Protein AF-A0A0M0J3F9-F1 (afdb_monomer_lite)

Foldseek 3Di:
DDDDDDDDDDDDDDPDDDDDDDDDDDDDDDDDDDPPDDDDDPDDDPDDDPPDDDDPPPPPPDPDFDWPQVAAAPQPRHTATFKWKDWPVDPNHIHHPCLCPDPSNVVVPPPIDIDIDGDDDD

Secondary structure (DSSP, 8-state):
---------------------------------------------------------------PPPEEEEEE-TTTSSEEESSEEEESSSTT-EE-HHHHHSTTTHHHHSS--EEEE-----

Organism: NCBI:txid1460289

InterPro domains:
  IPR000433 Zinc finger, ZZ-type [PF00569] (69-102)
  IPR000433 Zinc finger, ZZ-type [SM00291] (67-109)
  IPR043145 Zinc finger, ZZ-type superfamily [G3DSA:3.30.60.90] (63-119)
  IPR052260 Autophagy Receptor and Signaling Regulator [PTHR15090] (39-105)

Radius of gyration: 32.91 Å; chains: 1; bounding box: 94×64×68 Å

pLDDT: mean 71.65, std 18.73, range [42.72, 96.12]

Structure (mmCIF, N/CA/C/O backbone):
data_AF-A0A0M0J3F9-F1
#
_entry.id   AF-A0A0M0J3F9-F1
#
loop_
_atom_site.group_PDB
_atom_site.id
_atom_site.type_symbol
_atom_site.label_atom_id
_atom_site.label_alt_id
_atom_site.label_comp_id
_atom_site.label_asym_id
_atom_site.label_entity_id
_atom_site.label_seq_id
_atom_site.pdbx_PDB_ins_code
_atom_site.Cartn_x
_atom_site.Cartn_y
_atom_site.Cartn_z
_atom_site.occupancy
_atom_site.B_iso_or_equiv
_atom_site.auth_seq_id
_atom_site.auth_comp_id
_atom_site.auth_asym_id
_atom_site.auth_atom_id
_atom_site.pdbx_PDB_model_num
ATOM 1 N N . MET A 1 1 ? 63.024 -36.810 -0.620 1.00 43.44 1 MET A N 1
ATOM 2 C CA . MET A 1 1 ? 63.524 -35.856 0.396 1.00 43.44 1 MET A CA 1
ATOM 3 C C . MET A 1 1 ? 62.466 -34.758 0.473 1.00 43.44 1 MET A C 1
ATOM 5 O O . MET A 1 1 ? 62.259 -34.132 -0.550 1.00 43.44 1 MET A O 1
ATOM 9 N N . ALA A 1 2 ? 61.669 -34.525 1.509 1.00 50.75 2 ALA A N 1
ATOM 10 C CA . ALA A 1 2 ? 61.484 -35.121 2.825 1.00 50.75 2 ALA A CA 1
ATOM 11 C C . ALA A 1 2 ? 60.017 -34.862 3.254 1.00 50.75 2 ALA A C 1
ATOM 13 O O . ALA A 1 2 ? 59.399 -33.903 2.794 1.00 50.75 2 ALA A O 1
ATOM 14 N N . GLU A 1 3 ? 59.484 -35.748 4.091 1.00 45.84 3 GLU A N 1
ATOM 15 C CA . GLU A 1 3 ? 58.180 -35.671 4.762 1.00 45.84 3 GLU A CA 1
ATOM 16 C C . GLU A 1 3 ? 58.158 -34.670 5.938 1.00 45.84 3 GLU A C 1
ATOM 18 O O . GLU A 1 3 ? 59.180 -34.526 6.603 1.00 45.84 3 GLU A O 1
ATOM 23 N N . ALA A 1 4 ? 56.953 -34.127 6.219 1.00 53.25 4 ALA A N 1
ATOM 24 C CA . ALA A 1 4 ? 56.339 -33.796 7.534 1.00 53.25 4 ALA A CA 1
ATOM 25 C C . ALA A 1 4 ? 57.052 -32.783 8.490 1.00 53.25 4 ALA A C 1
ATOM 27 O O . ALA A 1 4 ? 58.243 -32.548 8.326 1.00 53.25 4 ALA A O 1
ATOM 28 N N . PRO A 1 5 ? 56.380 -32.162 9.507 1.00 54.38 5 PRO A N 1
ATOM 29 C CA . PRO A 1 5 ? 55.117 -32.568 10.142 1.00 54.38 5 PRO A CA 1
ATOM 30 C C . PRO A 1 5 ? 54.065 -31.470 10.432 1.00 54.38 5 PRO A C 1
ATOM 32 O O . PRO A 1 5 ? 54.336 -30.275 10.519 1.00 54.38 5 PRO A O 1
ATOM 35 N N . ALA A 1 6 ? 52.838 -31.942 10.668 1.00 60.66 6 ALA A N 1
ATOM 36 C CA . ALA A 1 6 ? 51.817 -31.245 11.443 1.00 60.66 6 ALA A CA 1
ATOM 37 C C . ALA A 1 6 ? 52.210 -31.191 12.932 1.00 60.66 6 ALA A C 1
ATOM 39 O O . ALA A 1 6 ? 52.839 -32.127 13.421 1.00 60.66 6 ALA A O 1
ATOM 40 N N . THR A 1 7 ? 51.808 -30.142 13.658 1.00 58.03 7 THR A N 1
ATOM 41 C CA . THR A 1 7 ? 51.258 -30.181 15.036 1.00 58.03 7 THR A CA 1
ATOM 42 C C . THR A 1 7 ? 51.180 -28.779 15.654 1.00 58.03 7 THR A C 1
ATOM 44 O O . THR A 1 7 ? 51.967 -27.893 15.344 1.00 58.03 7 THR A O 1
ATOM 47 N N . SER A 1 8 ? 50.275 -28.671 16.632 1.00 56.66 8 SER A N 1
ATOM 48 C CA . SER A 1 8 ? 50.277 -27.724 17.757 1.00 56.66 8 SER A CA 1
ATOM 49 C C . SER A 1 8 ? 49.530 -26.400 17.529 1.00 56.66 8 SER A C 1
ATOM 51 O O . SER A 1 8 ? 50.000 -25.499 16.853 1.00 56.66 8 SER A O 1
ATOM 53 N N . SER A 1 9 ? 48.262 -26.309 17.938 1.00 56.34 9 SER A N 1
ATOM 54 C CA . SER A 1 9 ? 47.790 -26.087 19.321 1.00 56.34 9 SER A CA 1
ATOM 55 C C . SER A 1 9 ? 47.701 -24.599 19.662 1.00 56.34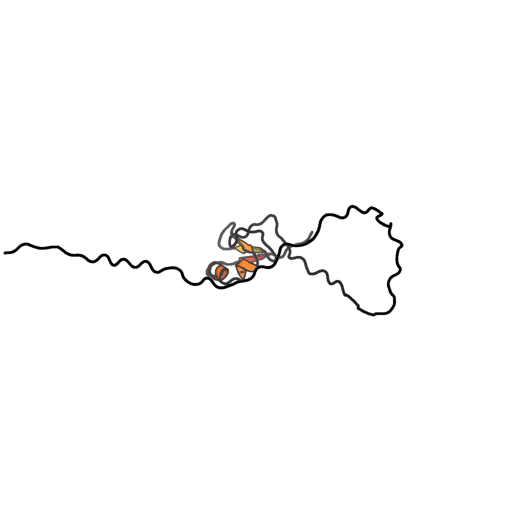 9 SER A C 1
ATOM 57 O O . SER A 1 9 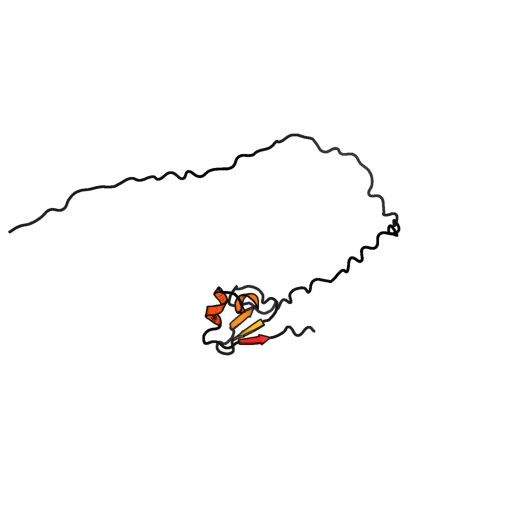? 48.713 -23.944 19.882 1.00 56.34 9 SER A O 1
ATOM 59 N N . ALA A 1 10 ? 46.467 -24.099 19.755 1.00 61.09 10 ALA A N 1
ATOM 60 C CA . ALA A 1 10 ? 46.043 -23.189 20.819 1.00 61.09 10 ALA A CA 1
ATOM 61 C C . ALA A 1 10 ? 44.516 -23.012 20.763 1.00 61.09 10 ALA A C 1
ATOM 63 O O . ALA A 1 10 ? 43.992 -22.144 20.068 1.00 61.09 10 ALA A O 1
ATOM 64 N N . HIS A 1 11 ? 43.796 -23.819 21.545 1.00 55.88 11 HIS A N 1
ATOM 65 C CA . HIS A 1 11 ? 42.478 -23.432 22.037 1.00 55.88 11 HIS A CA 1
ATOM 66 C C . HIS A 1 11 ? 42.654 -22.196 22.927 1.00 55.88 11 HIS A C 1
ATOM 68 O O . HIS A 1 11 ? 43.221 -22.294 24.015 1.00 55.88 11 HIS A O 1
ATOM 74 N N . ARG A 1 12 ? 42.159 -21.033 22.493 1.00 65.31 12 ARG A N 1
ATOM 75 C CA . ARG A 1 12 ? 41.922 -19.907 23.400 1.00 65.31 12 ARG A CA 1
ATOM 76 C C . ARG A 1 12 ? 40.467 -19.922 23.835 1.00 65.31 12 ARG A C 1
ATOM 78 O O . ARG A 1 12 ? 39.573 -19.480 23.124 1.00 65.31 12 ARG A O 1
ATOM 85 N N . LEU A 1 13 ? 40.276 -20.475 25.028 1.00 63.09 13 LEU A N 1
ATOM 86 C CA . LEU A 1 13 ? 39.121 -20.239 25.878 1.00 63.09 13 LEU A CA 1
ATOM 87 C C . LEU A 1 13 ? 38.991 -18.727 26.106 1.00 63.09 13 LEU A C 1
ATOM 89 O O . LEU A 1 13 ? 39.964 -18.063 26.464 1.00 63.09 13 LEU A O 1
ATOM 93 N N . GLY A 1 14 ? 37.793 -18.200 25.889 1.00 50.03 14 GLY A N 1
ATOM 94 C CA . GLY A 1 14 ? 37.465 -16.793 26.079 1.00 50.03 14 GLY A CA 1
ATOM 95 C C . GLY A 1 14 ? 35.994 -16.643 26.425 1.00 50.03 14 GLY A C 1
ATOM 96 O O . GLY A 1 14 ? 35.236 -16.056 25.663 1.00 50.03 14 GLY A O 1
ATOM 97 N N . SER A 1 15 ? 35.594 -17.226 27.557 1.00 60.44 15 SER A N 1
ATOM 98 C CA . SER A 1 15 ? 34.317 -16.956 28.217 1.00 60.44 15 SER A CA 1
ATOM 99 C C . SER A 1 15 ? 34.279 -15.487 28.645 1.00 60.44 15 SER A C 1
ATOM 101 O O . SER A 1 15 ? 34.731 -15.128 29.730 1.00 60.44 15 SER A O 1
ATOM 103 N N . GLY A 1 16 ? 33.782 -14.631 27.755 1.00 50.88 16 GLY A N 1
ATOM 104 C CA . GLY A 1 16 ? 33.450 -13.239 28.034 1.00 50.88 16 GLY A CA 1
ATOM 105 C C . GLY A 1 16 ? 32.058 -13.164 28.645 1.00 50.88 16 GLY A C 1
ATOM 106 O O . GLY A 1 16 ? 31.056 -13.182 27.941 1.00 50.88 16 GLY A O 1
ATOM 107 N N . VAL A 1 17 ? 32.039 -13.149 29.970 1.00 54.19 17 VAL A N 1
ATOM 108 C CA . VAL A 1 17 ? 30.907 -12.879 30.856 1.00 54.19 17 VAL A CA 1
ATOM 109 C C . VAL A 1 17 ? 30.069 -11.678 30.399 1.00 54.19 17 VAL A C 1
ATOM 111 O O . VAL A 1 17 ? 30.578 -10.571 30.236 1.00 54.19 17 VAL A O 1
ATOM 114 N N . PHE A 1 18 ? 28.765 -11.917 30.245 1.00 42.72 18 PHE A N 1
ATOM 115 C CA . PHE A 1 18 ? 27.723 -10.895 30.193 1.00 42.72 18 PHE A CA 1
ATOM 116 C C . PHE A 1 18 ? 27.767 -10.072 31.486 1.00 42.72 18 PHE A C 1
ATOM 118 O O . PHE A 1 18 ? 27.469 -10.593 32.559 1.00 42.72 18 PHE A O 1
ATOM 125 N N . ALA A 1 19 ? 28.114 -8.793 31.390 1.00 52.19 19 ALA A N 1
ATOM 126 C CA . ALA A 1 19 ? 27.998 -7.852 32.494 1.00 52.19 19 ALA A CA 1
ATOM 127 C C . ALA A 1 19 ? 27.448 -6.528 31.965 1.00 52.19 19 ALA A C 1
ATOM 129 O O . ALA A 1 19 ? 28.205 -5.663 31.551 1.00 52.19 19 ALA A O 1
ATOM 130 N N . GLU A 1 20 ? 26.123 -6.395 31.965 1.00 52.56 20 GLU A N 1
ATOM 131 C CA . GLU A 1 20 ? 25.457 -5.089 31.988 1.00 52.56 20 GLU A CA 1
ATOM 132 C C . GLU A 1 20 ? 24.050 -5.279 32.581 1.00 52.56 20 GLU A C 1
ATOM 134 O O . GLU A 1 20 ? 23.037 -5.313 31.884 1.00 52.56 20 GLU A O 1
ATOM 139 N N . GLN A 1 21 ? 23.987 -5.496 33.897 1.00 58.72 21 GLN A N 1
ATOM 140 C CA . GLN A 1 21 ? 22.730 -5.511 34.641 1.00 58.72 21 GLN A CA 1
ATOM 141 C C . GLN A 1 21 ? 22.665 -4.249 35.502 1.00 58.72 21 GLN A C 1
ATOM 143 O O . GLN A 1 21 ? 23.189 -4.205 36.611 1.00 58.72 21 GLN A O 1
ATOM 148 N N . ALA A 1 22 ? 21.981 -3.231 34.987 1.00 55.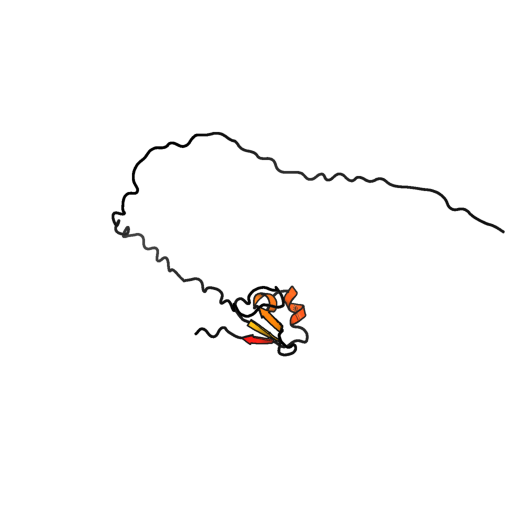66 22 ALA A N 1
ATOM 149 C CA . ALA A 1 22 ? 21.606 -2.044 35.737 1.00 55.66 22 ALA A CA 1
ATOM 150 C C . ALA A 1 22 ? 20.098 -1.806 35.595 1.00 55.66 22 ALA A C 1
ATOM 152 O O . ALA A 1 22 ? 19.619 -1.374 34.548 1.00 55.66 22 ALA A O 1
ATOM 153 N N . ARG A 1 23 ? 19.344 -2.110 36.656 1.00 60.00 23 ARG A N 1
ATOM 154 C CA . ARG A 1 23 ? 18.506 -1.125 37.360 1.00 60.00 23 ARG A CA 1
ATOM 155 C C . ARG A 1 23 ? 17.790 -1.775 38.539 1.00 60.00 23 ARG A C 1
ATOM 157 O O . ARG A 1 23 ? 17.016 -2.716 38.387 1.00 60.00 23 ARG A O 1
ATOM 164 N N . ALA A 1 24 ? 18.095 -1.238 39.711 1.00 50.03 24 ALA A N 1
ATOM 165 C CA . ALA A 1 24 ? 17.322 -1.390 40.924 1.00 50.03 24 ALA A CA 1
ATOM 166 C C . ALA A 1 24 ? 15.932 -0.752 40.759 1.00 50.03 24 ALA A C 1
ATOM 168 O O . ALA A 1 24 ? 15.799 0.246 40.047 1.00 50.03 24 ALA A O 1
ATOM 169 N N . SER A 1 25 ? 14.927 -1.355 41.400 1.00 48.94 25 SER A N 1
ATOM 170 C CA . SER A 1 25 ? 14.044 -0.718 42.395 1.00 48.94 25 SER A CA 1
ATOM 171 C C . SER A 1 25 ? 12.806 -1.591 42.629 1.00 48.94 25 SER A C 1
ATOM 173 O O . SER A 1 25 ? 11.948 -1.707 41.759 1.00 48.94 25 SER A O 1
ATOM 175 N N . ALA A 1 26 ? 12.727 -2.199 43.815 1.00 53.22 26 ALA A N 1
ATOM 176 C CA . ALA A 1 26 ? 11.461 -2.607 44.426 1.00 53.22 26 ALA A CA 1
ATOM 177 C C . ALA A 1 26 ? 10.784 -1.367 45.041 1.00 53.22 26 ALA A C 1
ATOM 179 O O . ALA A 1 26 ? 11.487 -0.413 45.386 1.00 53.22 26 ALA A O 1
ATOM 180 N N . PRO A 1 27 ? 9.446 -1.358 45.141 1.00 53.53 27 PRO A N 1
ATOM 181 C CA . PRO A 1 27 ? 8.839 -1.327 46.480 1.00 53.53 27 PRO A CA 1
ATOM 182 C C . PRO A 1 27 ? 7.573 -2.211 46.568 1.00 53.53 27 PRO A C 1
ATOM 184 O O . PRO A 1 27 ? 6.784 -2.296 45.634 1.00 53.53 27 PRO A O 1
ATOM 187 N N . GLU A 1 28 ? 7.514 -3.098 47.562 1.00 54.06 28 GLU A N 1
ATOM 188 C CA . GLU A 1 28 ? 6.754 -2.962 48.824 1.00 54.06 28 GLU A CA 1
ATOM 189 C C . GLU A 1 28 ? 5.351 -3.576 48.732 1.00 54.06 28 GLU A C 1
ATOM 191 O O . GLU A 1 28 ? 4.408 -3.012 48.187 1.00 54.06 28 GLU A O 1
ATOM 196 N N . ALA A 1 29 ? 5.249 -4.773 49.305 1.00 52.72 29 ALA A N 1
ATOM 197 C CA . ALA A 1 29 ? 4.006 -5.322 49.801 1.00 52.72 29 ALA A CA 1
ATOM 198 C C . ALA A 1 29 ? 3.731 -4.684 51.166 1.00 52.72 29 ALA A C 1
ATOM 200 O O . ALA A 1 29 ? 4.507 -4.923 52.085 1.00 52.72 29 ALA A O 1
ATOM 201 N N . ASP A 1 30 ? 2.654 -3.908 51.288 1.00 52.50 30 ASP A N 1
ATOM 202 C CA . ASP A 1 30 ? 1.860 -3.837 52.516 1.00 52.50 30 ASP A CA 1
ATOM 203 C C . ASP A 1 30 ? 0.514 -3.133 52.264 1.00 52.50 30 ASP A C 1
ATOM 205 O O . ASP A 1 30 ? 0.472 -2.086 51.616 1.00 52.50 30 ASP A O 1
ATOM 209 N N . ARG A 1 31 ? -0.536 -3.672 52.904 1.00 52.03 31 ARG A N 1
ATOM 210 C CA . ARG A 1 31 ? -1.895 -3.126 53.146 1.00 52.03 31 ARG A CA 1
ATOM 211 C C . ARG A 1 31 ? -3.000 -3.482 52.136 1.00 52.03 31 ARG A C 1
ATOM 213 O O . ARG A 1 31 ? -2.777 -3.473 50.932 1.00 52.03 31 ARG A O 1
ATOM 220 N N . PRO A 1 32 ? -4.256 -3.534 52.608 1.00 57.50 32 PRO A N 1
ATOM 221 C CA . PRO A 1 32 ? -4.831 -4.374 53.670 1.00 57.50 32 PRO A CA 1
ATOM 222 C C . PRO A 1 32 ? -6.077 -5.132 53.106 1.00 57.50 32 PRO A C 1
ATOM 224 O O . PRO A 1 32 ? -6.336 -5.030 51.905 1.00 57.50 32 PRO A O 1
ATOM 227 N N . PRO A 1 33 ? -6.796 -5.971 53.885 1.00 55.25 33 PRO A N 1
ATOM 228 C CA . PRO A 1 33 ? -7.817 -6.872 53.346 1.00 55.25 33 PRO A CA 1
ATOM 229 C C . PRO A 1 33 ? -9.103 -6.144 52.942 1.00 55.25 33 PRO A C 1
ATOM 231 O O . PRO A 1 33 ? -9.358 -5.027 53.372 1.00 55.25 33 PRO A O 1
ATOM 234 N N . LEU A 1 34 ? -9.878 -6.835 52.105 1.00 54.59 34 LEU A N 1
ATOM 235 C CA . LEU A 1 34 ? -11.202 -6.465 51.615 1.00 54.59 34 LEU A CA 1
ATOM 236 C C . LEU A 1 34 ? -12.115 -6.048 52.775 1.00 54.59 34 LEU A C 1
ATOM 238 O O . LEU A 1 34 ? -12.492 -6.885 53.595 1.00 54.59 34 LEU A O 1
ATOM 242 N N . ASP A 1 35 ? -12.462 -4.767 52.818 1.00 53.34 35 ASP A N 1
ATOM 243 C CA . ASP A 1 35 ? -13.607 -4.282 53.573 1.00 53.34 35 ASP A CA 1
ATOM 244 C C . ASP A 1 35 ? -14.869 -4.598 52.747 1.00 53.34 35 ASP A C 1
ATOM 246 O O . ASP A 1 35 ? -15.170 -3.939 51.749 1.00 53.34 35 ASP A O 1
ATOM 250 N N . ASP A 1 36 ? -15.558 -5.676 53.130 1.00 54.47 36 ASP A N 1
ATOM 251 C CA . ASP A 1 36 ? -16.988 -5.873 52.890 1.00 54.47 36 ASP A CA 1
ATOM 252 C C . ASP A 1 36 ? -17.752 -4.816 53.706 1.00 54.47 36 ASP A C 1
ATOM 254 O O . ASP A 1 36 ? -18.017 -5.020 54.888 1.00 54.47 36 ASP A O 1
ATOM 258 N N . ASP A 1 37 ? -18.106 -3.695 53.082 1.00 51.38 37 ASP A N 1
ATOM 259 C CA . ASP A 1 37 ? -19.171 -2.807 53.558 1.00 51.38 37 ASP A CA 1
ATOM 260 C C . ASP A 1 37 ? -19.981 -2.375 52.329 1.00 51.38 37 ASP A C 1
ATOM 262 O O . ASP A 1 37 ? -19.565 -1.551 51.514 1.00 51.38 37 ASP A O 1
ATOM 266 N N . ASP A 1 38 ? -21.017 -3.178 52.099 1.00 51.78 38 ASP A N 1
ATOM 267 C CA . ASP A 1 38 ? -22.396 -2.804 51.807 1.00 51.78 38 ASP A CA 1
ATOM 268 C C . ASP A 1 38 ? -22.696 -1.412 51.207 1.00 51.78 38 ASP A C 1
ATOM 270 O O . ASP A 1 38 ? -22.132 -0.376 51.545 1.00 51.78 38 ASP A O 1
ATOM 274 N N . GLU A 1 39 ? -23.758 -1.423 50.408 1.00 52.72 39 GLU A N 1
ATOM 275 C CA . GLU A 1 39 ? -24.657 -0.289 50.212 1.00 52.72 39 GLU A CA 1
ATOM 276 C C . GLU A 1 39 ? -24.457 0.565 48.941 1.00 52.72 39 GLU A C 1
ATOM 278 O O . GLU A 1 39 ? -23.852 1.633 48.884 1.00 52.72 39 GLU A O 1
ATOM 283 N N . GLU A 1 40 ? -25.143 0.057 47.914 1.00 52.31 40 GLU A N 1
ATOM 284 C CA . GLU A 1 40 ? -26.083 0.830 47.101 1.00 52.31 40 GLU A CA 1
ATOM 285 C C . GLU A 1 40 ? -25.488 1.687 45.981 1.00 52.31 40 GLU A C 1
A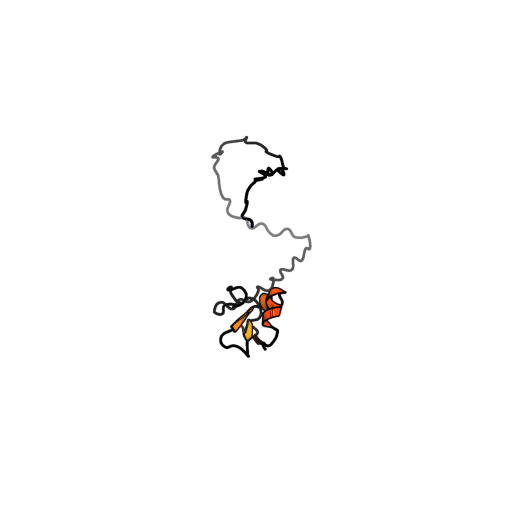TOM 287 O O . GLU A 1 40 ? -25.102 2.838 46.139 1.00 52.31 40 GLU A O 1
ATOM 292 N N . LEU A 1 41 ? -25.546 1.117 44.773 1.00 57.25 41 LEU A N 1
ATOM 293 C CA . LEU A 1 41 ? -25.691 1.857 43.522 1.00 57.25 41 LEU A CA 1
ATOM 294 C C . LEU A 1 41 ? -26.832 2.880 43.681 1.00 57.25 41 LEU A C 1
ATOM 296 O O . LEU A 1 41 ? -27.998 2.473 43.613 1.00 57.25 41 LEU A O 1
ATOM 300 N N . PRO A 1 42 ? -26.574 4.194 43.818 1.00 46.28 42 PRO A N 1
ATOM 301 C CA . PRO A 1 42 ? -27.665 5.136 43.757 1.00 46.28 42 PRO A CA 1
ATOM 302 C C . PRO A 1 42 ? -28.002 5.326 42.281 1.00 46.28 42 PRO A C 1
ATOM 304 O O . PRO A 1 42 ? -27.181 5.764 41.467 1.00 46.28 42 PRO A O 1
ATOM 307 N N . ALA A 1 43 ? -29.233 4.964 41.928 1.00 49.91 43 ALA A N 1
ATOM 308 C CA . ALA A 1 43 ? -29.845 5.350 40.672 1.00 49.91 43 ALA A CA 1
ATOM 309 C C . ALA A 1 43 ? -29.602 6.846 40.431 1.00 49.91 43 ALA A C 1
ATOM 311 O O . ALA A 1 43 ? -29.859 7.677 41.301 1.00 49.91 43 ALA A O 1
ATOM 312 N N . ALA A 1 44 ? -29.083 7.174 39.251 1.00 48.94 44 ALA A N 1
ATOM 313 C CA . ALA A 1 44 ? -28.791 8.533 38.833 1.00 48.94 44 ALA A CA 1
ATOM 314 C C . ALA A 1 44 ? -29.928 9.513 39.192 1.00 48.94 44 ALA A C 1
ATOM 316 O O . ALA A 1 44 ? -31.022 9.391 38.634 1.00 48.94 44 ALA A O 1
ATOM 317 N N . PRO A 1 45 ? -29.692 10.558 40.007 1.00 44.25 45 PRO A N 1
ATOM 318 C CA . PRO A 1 45 ? -30.396 11.798 39.793 1.00 44.25 45 PRO A CA 1
ATOM 319 C C . PRO A 1 45 ? -29.694 12.468 38.618 1.00 44.25 45 PRO A C 1
ATOM 321 O O . PRO A 1 45 ? -28.485 12.700 38.632 1.00 44.25 45 PRO A O 1
ATOM 324 N N . MET A 1 46 ? -30.455 12.736 37.566 1.00 51.06 46 MET A N 1
ATOM 325 C CA . MET A 1 46 ? -30.015 13.546 36.443 1.00 51.06 46 MET A CA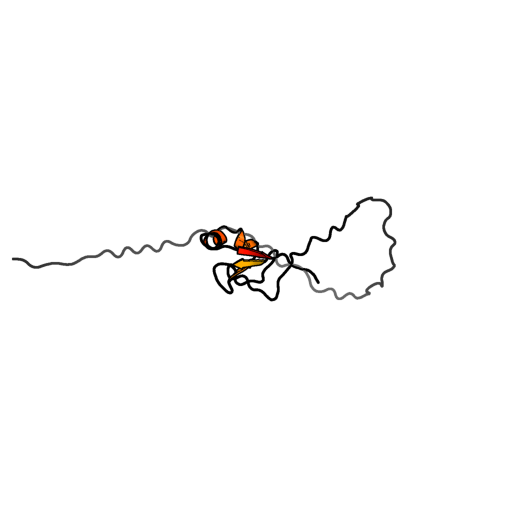 1
ATOM 326 C C . MET A 1 46 ? -29.535 14.901 36.974 1.00 51.06 46 MET A C 1
ATOM 328 O O . MET A 1 46 ? -30.330 15.812 37.199 1.00 51.06 46 MET A O 1
ATOM 332 N N . ALA A 1 47 ? -28.235 15.023 37.231 1.00 45.78 47 ALA A N 1
ATOM 333 C CA . ALA A 1 47 ? -27.626 16.286 37.582 1.00 45.78 47 ALA A CA 1
ATOM 334 C C . ALA A 1 47 ? -27.524 17.093 36.289 1.00 45.78 47 ALA A C 1
ATOM 336 O O . ALA A 1 47 ? -26.826 16.713 35.347 1.00 45.78 47 ALA A O 1
ATOM 337 N N . ALA A 1 48 ? -28.291 18.179 36.239 1.00 52.53 48 ALA A N 1
ATOM 338 C CA . ALA A 1 48 ? -28.217 19.181 35.191 1.00 52.53 48 ALA A CA 1
ATOM 339 C C . ALA A 1 48 ? -26.748 19.566 34.915 1.00 52.53 48 ALA A C 1
ATOM 341 O O . ALA A 1 48 ? -25.951 19.634 35.857 1.00 52.53 48 ALA A O 1
ATOM 342 N N . PRO A 1 49 ? -26.370 19.822 33.649 1.00 56.31 49 PRO A N 1
ATOM 343 C CA . PRO A 1 49 ? -24.993 20.165 33.321 1.00 56.31 49 PRO A CA 1
ATOM 344 C C . PRO A 1 49 ? -24.578 21.436 34.079 1.00 56.31 49 PRO A C 1
ATOM 346 O O . PRO A 1 49 ? -25.388 22.367 34.175 1.00 56.31 49 PRO A O 1
ATOM 349 N N . PRO A 1 50 ? -23.336 21.525 34.597 1.00 53.44 50 PRO A N 1
ATOM 350 C CA . PRO A 1 50 ? -22.827 22.773 35.137 1.00 53.44 50 PRO A CA 1
ATOM 351 C C . PRO A 1 50 ? -22.744 23.780 33.991 1.00 53.44 50 PRO A C 1
ATOM 353 O O . PRO A 1 50 ? -21.853 23.750 33.142 1.00 53.44 50 PRO A O 1
ATOM 356 N N . SER A 1 51 ? -23.736 24.661 33.948 1.00 59.81 51 SER A N 1
ATOM 357 C CA . SER A 1 51 ? -23.718 25.839 33.105 1.00 59.81 51 SER A CA 1
ATOM 358 C C . SER A 1 51 ? -22.535 26.707 33.534 1.00 59.81 51 SER A C 1
ATOM 360 O O . SER A 1 51 ? -22.347 26.950 34.727 1.00 59.81 51 SER A O 1
ATOM 362 N N . SER A 1 52 ? -21.810 27.240 32.550 1.00 67.06 52 SER A N 1
ATOM 363 C CA . SER A 1 52 ? -20.820 28.324 32.684 1.00 67.06 52 SER A CA 1
ATOM 364 C C . SER A 1 52 ? -19.343 27.946 32.828 1.00 67.06 52 SER A C 1
ATOM 366 O O . SER A 1 52 ? -18.656 28.601 33.594 1.00 67.06 52 SER A O 1
ATOM 368 N N . GLN A 1 53 ? -18.802 27.014 32.033 1.00 63.28 53 GLN A N 1
ATOM 369 C CA . GLN A 1 53 ? -17.449 27.199 31.472 1.00 63.28 53 GLN A CA 1
ATOM 370 C C . GLN A 1 53 ? -17.420 26.686 30.031 1.00 63.28 53 GLN A C 1
ATOM 372 O O . GLN A 1 53 ? -17.490 25.492 29.760 1.00 63.28 53 GLN A O 1
ATOM 377 N N . GLN A 1 54 ? -17.390 27.639 29.105 1.00 59.25 54 GLN A N 1
ATOM 378 C CA . GLN A 1 54 ? -17.436 27.466 27.659 1.00 59.25 54 GLN A CA 1
ATOM 379 C C . GLN A 1 54 ? -16.178 26.742 27.157 1.00 59.25 54 GLN A C 1
ATOM 381 O O . GLN A 1 54 ? -15.224 27.366 26.706 1.00 59.25 54 GLN A O 1
ATOM 386 N N . GLY A 1 55 ? -16.171 25.416 27.228 1.00 52.44 55 GLY A N 1
ATOM 387 C CA . GLY A 1 55 ? -15.296 24.575 26.424 1.00 52.44 55 GLY A CA 1
ATOM 388 C C . GLY A 1 55 ? -16.123 23.976 25.299 1.00 52.44 55 GLY A C 1
ATOM 389 O O . GLY A 1 55 ? -16.914 23.069 25.532 1.00 52.44 55 GLY A O 1
ATOM 390 N N . SER A 1 56 ? -15.982 24.485 24.077 1.00 55.16 56 SER A N 1
ATOM 391 C CA . SER A 1 56 ? -16.505 23.800 22.896 1.00 55.16 56 SER A CA 1
ATOM 392 C C . SER A 1 56 ? -15.604 22.600 22.609 1.00 55.16 56 SER A C 1
ATOM 394 O O . SER A 1 56 ? -14.704 22.666 21.778 1.00 55.16 56 SER A O 1
ATOM 396 N N . TYR A 1 57 ? -15.799 21.491 23.326 1.00 59.47 57 TYR A N 1
ATOM 397 C CA . TYR A 1 57 ? -15.163 20.228 22.952 1.00 59.47 57 TYR A CA 1
ATOM 398 C C . TYR A 1 57 ? -15.848 19.766 21.671 1.00 59.47 57 TYR A C 1
ATOM 400 O O . TYR A 1 57 ? -16.885 19.103 21.680 1.00 59.47 57 TYR A O 1
ATOM 408 N N . GLN A 1 58 ? -15.314 20.230 20.547 1.00 67.94 58 GLN A N 1
ATOM 409 C CA . GLN A 1 58 ? -15.706 19.735 19.249 1.00 67.94 58 GLN A CA 1
ATOM 410 C C . GLN A 1 58 ? -15.297 18.266 19.199 1.00 67.94 58 GLN A C 1
ATOM 412 O O . GLN A 1 58 ? -14.118 17.934 19.116 1.00 67.94 58 GLN A O 1
ATOM 417 N N . TYR A 1 59 ? -16.286 17.380 19.295 1.00 63.03 59 TYR A N 1
ATOM 418 C CA . TYR A 1 59 ? -16.113 15.985 18.933 1.00 63.03 59 TYR A CA 1
ATOM 419 C C . TYR A 1 59 ? -15.990 15.934 17.410 1.00 63.03 59 TYR A C 1
ATOM 421 O O . TYR A 1 59 ? -16.983 15.841 16.691 1.00 63.03 59 TYR A O 1
ATOM 429 N N . THR A 1 60 ? -14.768 16.075 16.906 1.00 65.62 60 THR A N 1
ATOM 430 C CA . THR A 1 60 ? -14.425 15.602 15.567 1.00 65.62 60 THR A CA 1
ATOM 431 C C . THR A 1 60 ? -14.284 14.087 15.669 1.00 65.62 60 THR A C 1
ATOM 433 O O . THR A 1 60 ? -13.314 13.638 16.282 1.00 65.62 60 THR A O 1
ATOM 436 N N . PRO A 1 61 ? -15.222 13.282 15.130 1.00 67.62 61 PRO A N 1
ATOM 437 C CA . PRO A 1 61 ? -14.971 11.859 14.986 1.00 67.62 61 PRO A CA 1
ATOM 438 C C . PRO A 1 61 ? -13.713 11.712 14.132 1.00 67.62 61 PRO A C 1
ATOM 440 O O . PRO A 1 61 ? -13.673 12.172 12.988 1.00 67.62 61 PRO A O 1
ATOM 443 N N . GLU A 1 62 ? -12.663 11.139 14.713 1.00 67.69 62 GLU A N 1
ATOM 444 C CA . GLU A 1 62 ? -11.444 10.843 13.974 1.00 67.69 62 GLU A CA 1
ATOM 445 C C . GLU A 1 62 ? -11.832 9.902 12.823 1.00 67.69 62 GLU A C 1
ATOM 447 O O . GLU A 1 62 ? -12.533 8.908 13.071 1.00 67.69 62 GLU A O 1
ATOM 452 N N . PRO A 1 63 ? -11.487 10.233 11.564 1.00 67.12 63 PRO A N 1
ATOM 453 C CA . PRO A 1 63 ? -11.870 9.417 10.426 1.00 67.12 63 PRO A CA 1
ATOM 454 C C . PRO A 1 63 ? -11.284 8.022 10.622 1.00 67.12 63 PRO A C 1
ATOM 456 O O . PRO A 1 63 ? -10.071 7.830 10.567 1.00 67.12 63 PRO A O 1
ATOM 459 N N . GLN A 1 64 ? -12.160 7.053 10.890 1.00 69.31 64 GLN A N 1
ATOM 460 C CA . GLN A 1 64 ? -11.747 5.673 11.087 1.00 69.31 64 GLN A CA 1
ATOM 461 C C . GLN A 1 64 ? -11.089 5.188 9.794 1.00 69.31 64 GLN A C 1
ATOM 463 O O . GLN A 1 64 ? -11.669 5.356 8.713 1.00 69.31 64 GLN A O 1
ATOM 468 N N . PRO A 1 65 ? -9.879 4.617 9.869 1.00 68.88 65 PRO A N 1
ATOM 469 C CA . PRO A 1 65 ? -9.170 4.198 8.682 1.00 68.88 65 PRO A CA 1
ATOM 470 C C . PRO A 1 65 ? -9.965 3.082 8.009 1.00 68.88 65 PRO A C 1
ATOM 472 O O . PRO A 1 65 ? -10.354 2.089 8.622 1.00 68.88 65 PRO A O 1
ATOM 475 N N . GLN A 1 66 ? -10.258 3.282 6.734 1.00 79.44 66 GLN A N 1
ATOM 476 C CA . GLN A 1 66 ? -11.175 2.426 6.007 1.00 79.44 66 GLN A CA 1
ATOM 477 C C . GLN A 1 66 ? -10.522 1.073 5.709 1.00 79.44 66 GLN A C 1
ATOM 479 O O . GLN A 1 66 ? -9.446 1.026 5.115 1.00 79.44 66 GLN A O 1
ATOM 484 N N . VAL A 1 67 ? -11.139 -0.028 6.146 1.00 83.50 67 VAL A N 1
ATOM 485 C CA . VAL A 1 67 ? -10.551 -1.373 6.043 1.00 83.50 67 VAL A CA 1
ATOM 486 C C . VAL A 1 67 ? -11.237 -2.183 4.946 1.00 83.50 67 VAL A C 1
ATOM 488 O O . VAL A 1 67 ? -12.450 -2.387 4.959 1.00 83.50 67 VAL A O 1
ATOM 491 N N . HIS A 1 68 ? -10.448 -2.708 4.015 1.00 80.50 68 HIS A N 1
ATOM 492 C CA . HIS A 1 68 ? -10.884 -3.651 2.991 1.00 80.50 68 HIS A CA 1
ATOM 493 C C . HIS A 1 68 ? -10.762 -5.092 3.517 1.00 80.50 68 HIS A C 1
ATOM 495 O O . HIS A 1 68 ? -9.786 -5.785 3.246 1.00 80.50 68 HIS A O 1
ATOM 501 N N . LEU A 1 69 ? -11.767 -5.555 4.268 1.00 78.69 69 LEU A N 1
ATOM 502 C CA . LEU A 1 69 ? -11.763 -6.856 4.969 1.00 78.69 69 LEU A CA 1
ATOM 503 C C . LEU A 1 69 ? -11.614 -8.087 4.055 1.00 78.69 69 LEU A C 1
ATOM 505 O O . LEU A 1 69 ? -11.163 -9.134 4.508 1.00 78.69 69 LEU A O 1
ATOM 509 N N . SER A 1 70 ? -11.995 -7.983 2.781 1.00 84.56 70 SER A N 1
ATOM 510 C CA . SER A 1 70 ? -11.931 -9.088 1.815 1.00 84.56 70 SER A CA 1
ATOM 511 C C . SER A 1 70 ? -10.640 -9.117 0.990 1.00 84.56 70 SER A C 1
ATOM 513 O O . SER A 1 70 ? -10.538 -9.921 0.065 1.00 84.56 70 SER A O 1
ATOM 515 N N . VAL A 1 71 ? -9.689 -8.214 1.256 1.00 89.38 71 VAL A N 1
ATOM 516 C CA . VAL A 1 71 ? -8.425 -8.118 0.515 1.00 89.38 71 VAL A CA 1
ATOM 517 C C . VAL A 1 71 ? -7.256 -8.090 1.491 1.00 89.38 71 VAL A C 1
ATOM 519 O O . VAL A 1 71 ? -7.207 -7.270 2.409 1.00 89.38 71 VAL A O 1
ATOM 522 N N . VAL A 1 72 ? -6.292 -8.974 1.249 1.00 94.06 72 VAL A N 1
ATOM 523 C CA . VAL A 1 72 ? -5.054 -9.079 2.022 1.00 94.06 72 VAL A CA 1
ATOM 524 C C . VAL A 1 72 ? -3.942 -8.337 1.287 1.00 94.06 72 VAL A C 1
ATOM 526 O O . VAL A 1 72 ? -3.853 -8.389 0.064 1.00 94.06 72 VAL A O 1
ATOM 529 N N . CYS A 1 73 ? -3.112 -7.616 2.033 1.00 95.12 73 CYS A N 1
ATOM 530 C CA . CYS A 1 73 ? -1.906 -6.987 1.518 1.00 95.12 73 CYS A CA 1
ATOM 531 C C . CYS A 1 73 ? -0.794 -8.036 1.389 1.00 95.12 73 CYS A C 1
ATOM 533 O O . CYS A 1 73 ? -0.366 -8.583 2.399 1.00 95.12 73 CYS A O 1
ATOM 535 N N . ASP A 1 74 ? -0.239 -8.247 0.199 1.00 95.25 74 ASP A N 1
ATOM 536 C CA . ASP A 1 74 ? 0.886 -9.173 -0.021 1.00 95.25 74 ASP A CA 1
ATOM 537 C C . ASP A 1 74 ? 2.208 -8.691 0.605 1.00 95.25 74 ASP A C 1
ATOM 539 O O . ASP A 1 74 ? 3.185 -9.432 0.683 1.00 95.25 74 ASP A O 1
ATOM 543 N N . GLY A 1 75 ? 2.280 -7.421 1.014 1.00 93.69 75 GLY A N 1
ATOM 544 C CA . GLY A 1 75 ? 3.478 -6.833 1.613 1.00 93.69 75 GLY A CA 1
ATOM 545 C C . GLY A 1 75 ? 3.608 -7.083 3.115 1.00 93.69 75 GLY A C 1
ATOM 546 O O . GLY A 1 75 ? 4.719 -7.290 3.597 1.00 93.69 75 GLY A O 1
ATOM 547 N N . CYS A 1 76 ? 2.492 -7.026 3.846 1.00 94.75 76 CYS A N 1
ATOM 548 C CA . CYS A 1 76 ? 2.451 -7.209 5.301 1.00 94.75 76 CYS A CA 1
ATOM 549 C C . CYS A 1 76 ? 1.557 -8.368 5.754 1.00 94.75 76 CYS A C 1
ATOM 551 O O . CYS A 1 76 ? 1.405 -8.560 6.956 1.00 94.75 76 CYS A O 1
ATOM 553 N N . GLU A 1 77 ? 0.935 -9.088 4.816 1.00 94.69 77 GLU A N 1
ATOM 554 C CA . GLU A 1 77 ? 0.015 -10.213 5.051 1.00 94.69 77 GLU A CA 1
ATOM 555 C C . GLU A 1 77 ? -1.201 -9.858 5.931 1.00 94.69 77 GLU A C 1
ATOM 557 O O . GLU A 1 77 ? -1.909 -10.727 6.435 1.00 94.69 77 GLU A O 1
ATOM 562 N N . GLY A 1 78 ? -1.468 -8.561 6.102 1.00 92.88 78 GLY A N 1
ATOM 563 C CA . GLY A 1 78 ? -2.568 -8.023 6.896 1.00 92.88 78 GLY A CA 1
ATOM 564 C C . GLY A 1 78 ? -3.723 -7.484 6.047 1.00 92.88 78 GLY A C 1
ATOM 565 O O . GLY A 1 78 ? -3.638 -7.446 4.815 1.00 92.88 78 GLY A O 1
ATOM 566 N N . PRO A 1 79 ? -4.810 -7.022 6.690 1.00 92.56 79 PRO A N 1
ATOM 567 C CA . PRO A 1 79 ? -5.912 -6.384 5.985 1.00 92.56 79 PRO A CA 1
ATOM 568 C C . PRO A 1 79 ? -5.445 -5.093 5.309 1.00 92.56 79 PRO A C 1
ATOM 570 O O . PRO A 1 79 ? -4.611 -4.350 5.836 1.00 92.56 79 PRO A O 1
ATOM 573 N N . VAL A 1 80 ? -6.005 -4.797 4.139 1.00 92.62 80 VAL A N 1
ATOM 574 C CA . VAL A 1 80 ? -5.713 -3.536 3.459 1.00 92.62 80 VAL A CA 1
ATOM 575 C C . VAL A 1 80 ? -6.445 -2.392 4.158 1.00 92.62 80 VAL A C 1
ATOM 577 O O . VAL A 1 80 ? -7.671 -2.318 4.143 1.00 92.62 80 VAL A O 1
ATOM 580 N N . VAL A 1 81 ? -5.674 -1.493 4.765 1.00 91.31 81 VAL A N 1
ATOM 581 C CA . VAL A 1 81 ? -6.163 -0.288 5.444 1.00 91.31 81 VAL A CA 1
ATOM 582 C C . VAL A 1 81 ? -5.868 0.945 4.586 1.00 91.31 81 VAL A C 1
ATOM 584 O O . VAL A 1 81 ? -4.768 1.074 4.043 1.00 91.31 81 VAL A O 1
ATOM 587 N N . GLY A 1 82 ? -6.848 1.842 4.471 1.00 90.75 82 GLY A N 1
ATOM 588 C CA . GLY A 1 82 ? -6.785 3.030 3.627 1.00 90.75 82 GLY A CA 1
ATOM 589 C C . GLY A 1 82 ? -7.001 2.676 2.160 1.00 90.75 82 GLY A C 1
ATOM 590 O O . GLY A 1 82 ? -7.959 1.994 1.804 1.00 90.75 82 GLY A O 1
ATOM 591 N N . HIS A 1 83 ? -6.109 3.142 1.292 1.00 92.81 83 HIS A N 1
ATOM 592 C CA . HIS A 1 83 ? -6.181 2.817 -0.129 1.00 92.81 83 HIS A CA 1
ATOM 593 C C . HIS A 1 83 ? -5.635 1.422 -0.454 1.00 92.81 83 HIS A C 1
ATOM 595 O O . HIS A 1 83 ? -4.530 1.053 -0.049 1.00 92.81 83 HIS A O 1
ATOM 601 N N . ARG A 1 84 ? -6.375 0.679 -1.284 1.00 94.38 84 ARG A N 1
ATOM 602 C CA . ARG A 1 84 ? -5.885 -0.547 -1.920 1.00 94.38 84 ARG A CA 1
ATOM 603 C C . ARG A 1 84 ? -5.117 -0.212 -3.192 1.00 94.38 84 ARG A C 1
ATOM 605 O O . ARG A 1 84 ? -5.603 0.536 -4.039 1.00 94.38 84 ARG A O 1
ATOM 612 N N . PHE A 1 85 ? -3.952 -0.824 -3.364 1.00 95.19 85 PHE A N 1
ATOM 613 C CA . PHE A 1 85 ? -3.139 -0.710 -4.566 1.00 95.19 85 PHE A CA 1
ATOM 614 C C . PHE A 1 85 ? -3.000 -2.064 -5.252 1.00 95.19 85 PHE A C 1
ATOM 616 O O . PHE A 1 85 ? -2.210 -2.900 -4.822 1.00 95.19 85 PHE A O 1
ATOM 623 N N . GLN A 1 86 ? -3.725 -2.252 -6.351 1.00 94.31 86 GLN A N 1
ATOM 624 C CA . GLN A 1 86 ? -3.636 -3.471 -7.150 1.00 94.31 86 GLN A CA 1
ATOM 625 C C . GLN A 1 86 ? -2.526 -3.345 -8.196 1.00 94.31 86 GLN A C 1
ATOM 627 O O . GLN A 1 86 ? -2.467 -2.361 -8.938 1.00 94.31 86 GLN A O 1
ATOM 632 N N . CYS A 1 87 ? -1.651 -4.343 -8.293 1.00 96.00 87 CYS A N 1
ATOM 633 C CA . CYS A 1 87 ? -0.634 -4.406 -9.333 1.00 96.00 87 CYS A CA 1
ATOM 634 C C . CYS A 1 87 ? -1.271 -4.689 -10.696 1.00 96.00 87 CYS A C 1
ATOM 636 O O . CYS A 1 87 ? -2.039 -5.629 -10.866 1.00 96.00 87 CYS A O 1
ATOM 638 N N . LEU A 1 88 ? -0.895 -3.899 -11.696 1.00 94.88 88 LEU A N 1
ATOM 639 C CA . LEU A 1 88 ? -1.294 -4.083 -13.091 1.00 94.88 88 LEU A CA 1
ATOM 640 C C . LEU A 1 88 ? -0.305 -4.957 -13.872 1.00 94.88 88 LEU A C 1
ATOM 642 O O . LEU A 1 88 ? -0.580 -5.333 -15.008 1.00 94.88 88 LEU A O 1
ATOM 646 N N . THR A 1 89 ? 0.869 -5.235 -13.298 1.00 93.12 89 THR A N 1
ATOM 647 C CA . THR A 1 89 ? 1.903 -6.076 -13.922 1.00 93.12 89 THR A CA 1
ATOM 648 C C . THR A 1 89 ? 1.814 -7.530 -13.454 1.00 93.12 89 THR A C 1
ATOM 650 O O . THR A 1 89 ? 2.094 -8.436 -14.232 1.00 93.12 89 THR A O 1
ATOM 653 N N . ARG A 1 90 ? 1.446 -7.765 -12.186 1.00 90.81 90 ARG A N 1
ATOM 654 C CA . ARG A 1 90 ? 1.269 -9.098 -11.592 1.00 90.81 90 ARG A CA 1
ATOM 655 C C . ARG A 1 90 ? -0.197 -9.309 -11.229 1.00 90.81 90 ARG A C 1
ATOM 657 O O . ARG A 1 90 ? -0.794 -8.449 -10.595 1.00 90.81 90 ARG A O 1
ATOM 664 N N . SER A 1 91 ? -0.755 -10.454 -11.609 1.00 91.50 91 SER A N 1
ATOM 665 C CA . SER A 1 91 ? -2.101 -10.866 -11.203 1.00 91.50 91 SER A CA 1
ATOM 666 C C . SER A 1 91 ? -2.152 -11.154 -9.703 1.00 91.50 91 SER A C 1
ATOM 668 O O . SER A 1 91 ? -1.215 -11.756 -9.183 1.00 91.50 91 SER A O 1
ATOM 670 N N . HIS A 1 92 ? -3.259 -10.796 -9.046 1.00 88.38 92 HIS A N 1
ATOM 671 C CA . HIS A 1 92 ? -3.498 -11.067 -7.619 1.00 88.38 92 HIS A CA 1
ATOM 672 C C . HIS A 1 92 ? -2.410 -10.525 -6.683 1.00 88.38 92 HIS A C 1
ATOM 674 O O . HIS A 1 92 ? -2.051 -11.193 -5.725 1.00 88.38 92 HIS A O 1
ATOM 680 N N . PHE A 1 93 ? -1.865 -9.344 -6.985 1.00 94.75 93 PHE A N 1
ATOM 681 C CA . PHE A 1 93 ? -0.915 -8.681 -6.098 1.00 94.75 93 PHE A CA 1
ATOM 682 C C . PHE A 1 93 ? -1.481 -7.340 -5.637 1.00 94.75 93 PHE A C 1
ATOM 684 O O . PHE A 1 93 ? -1.698 -6.442 -6.456 1.00 94.75 93 PHE A O 1
ATOM 691 N N . ASP A 1 94 ? -1.712 -7.213 -4.341 1.00 94.81 94 ASP A N 1
ATOM 692 C CA . ASP A 1 94 ? -2.383 -6.112 -3.675 1.00 94.81 94 ASP A CA 1
ATOM 693 C C . ASP A 1 94 ? -1.531 -5.577 -2.522 1.00 94.81 94 ASP A C 1
ATOM 695 O O . ASP A 1 94 ? -1.003 -6.322 -1.702 1.00 94.81 94 ASP A O 1
ATOM 699 N N . LEU A 1 95 ? -1.395 -4.255 -2.434 1.00 95.56 95 LEU A N 1
ATOM 700 C CA . LEU A 1 95 ? -0.695 -3.588 -1.338 1.00 95.56 95 LEU A CA 1
ATOM 701 C C . LEU A 1 95 ? -1.623 -2.608 -0.623 1.00 95.56 95 LEU A C 1
ATOM 703 O O . LEU A 1 95 ? -2.444 -1.936 -1.250 1.00 95.56 95 LEU A O 1
ATOM 707 N N . CYS A 1 96 ? -1.470 -2.502 0.695 1.00 95.25 96 CYS A N 1
ATOM 708 C CA . CYS A 1 96 ? -2.072 -1.423 1.467 1.00 95.25 96 CYS A CA 1
ATOM 709 C C . CYS A 1 96 ? -1.291 -0.117 1.296 1.00 95.25 96 CYS A C 1
ATOM 711 O O . CYS A 1 96 ? -0.150 -0.104 0.827 1.00 95.25 96 CYS A O 1
ATOM 713 N N . GLU A 1 97 ? -1.895 0.991 1.715 1.00 94.19 97 GLU A N 1
ATOM 714 C CA . GLU A 1 97 ? -1.282 2.313 1.615 1.00 94.19 97 GLU A CA 1
ATOM 715 C C . GLU A 1 97 ? 0.049 2.416 2.366 1.00 94.19 97 GLU A C 1
ATOM 717 O O . GLU A 1 97 ? 1.016 2.963 1.834 1.00 94.19 97 GLU A O 1
ATOM 722 N N . ALA A 1 98 ? 0.143 1.800 3.546 1.00 94.94 98 ALA A N 1
ATOM 723 C CA . ALA A 1 98 ? 1.383 1.763 4.314 1.00 94.94 98 ALA A CA 1
ATOM 724 C C . ALA A 1 98 ? 2.501 1.024 3.558 1.00 94.94 98 ALA A C 1
ATOM 726 O O . ALA A 1 98 ? 3.598 1.555 3.411 1.00 94.94 98 ALA A O 1
ATOM 727 N N . CYS A 1 99 ? 2.224 -0.166 3.013 1.00 96.12 99 CYS A N 1
ATOM 728 C CA . CYS A 1 99 ? 3.207 -0.928 2.237 1.00 96.12 99 CYS A CA 1
ATOM 729 C C . CYS A 1 99 ? 3.538 -0.289 0.887 1.00 96.12 99 CYS A C 1
ATOM 731 O O . CYS A 1 99 ? 4.593 -0.574 0.333 1.00 96.12 99 CYS A O 1
ATOM 733 N N . MET A 1 100 ? 2.663 0.553 0.337 1.00 95.31 100 MET A N 1
ATOM 734 C CA . MET A 1 100 ? 2.965 1.301 -0.881 1.00 95.31 100 MET A CA 1
ATOM 735 C C . MET A 1 100 ? 4.013 2.394 -0.618 1.00 95.31 100 MET A C 1
ATOM 737 O O . MET A 1 100 ? 4.883 2.627 -1.460 1.00 95.31 100 MET A O 1
ATOM 741 N N . TRP A 1 101 ? 3.966 3.042 0.551 1.00 94.38 101 TRP A N 1
ATOM 742 C CA . TRP A 1 101 ? 4.828 4.184 0.886 1.00 94.38 101 TRP A CA 1
ATOM 743 C C . TRP A 1 101 ? 5.941 3.902 1.897 1.00 94.38 101 TRP A C 1
ATOM 745 O O . TRP A 1 101 ? 6.758 4.789 2.142 1.00 94.38 101 TRP A O 1
ATOM 755 N N . SER A 1 102 ? 6.037 2.686 2.436 1.00 94.25 102 SER A N 1
ATOM 756 C CA . SER A 1 102 ? 7.148 2.300 3.308 1.00 94.25 102 SER A CA 1
ATOM 757 C C . SER A 1 102 ? 8.465 2.124 2.543 1.00 94.25 102 SER A C 1
ATOM 759 O O . SER A 1 102 ? 8.495 1.924 1.322 1.00 94.25 102 SER A O 1
ATOM 761 N N . ALA A 1 103 ? 9.579 2.162 3.277 1.00 93.31 103 ALA A N 1
ATOM 762 C CA . ALA A 1 103 ? 10.905 1.905 2.721 1.00 93.31 103 ALA A CA 1
ATOM 763 C C . ALA A 1 103 ? 11.006 0.474 2.166 1.00 93.31 103 ALA A C 1
ATOM 765 O O . ALA A 1 103 ? 11.495 0.260 1.056 1.00 93.31 103 ALA A O 1
ATOM 766 N N . GLU A 1 104 ? 10.452 -0.500 2.887 1.00 90.00 104 GLU A N 1
ATOM 767 C CA . GLU A 1 104 ? 10.374 -1.901 2.471 1.00 90.00 104 GLU A CA 1
ATOM 768 C C . GLU A 1 104 ? 9.481 -2.060 1.238 1.00 90.00 104 GLU A C 1
ATOM 770 O O . GLU A 1 104 ? 9.715 -2.940 0.412 1.00 90.00 104 GLU A O 1
ATOM 775 N N . GLY A 1 105 ? 8.488 -1.182 1.088 1.00 91.12 105 GLY A N 1
ATOM 776 C CA . GLY A 1 105 ? 7.586 -1.090 -0.050 1.00 91.12 105 GLY A CA 1
ATOM 777 C C . GLY A 1 105 ? 8.246 -0.653 -1.352 1.00 91.12 105 GLY A C 1
ATOM 778 O O . GLY A 1 105 ? 7.784 -1.005 -2.440 1.00 91.12 105 GLY A O 1
ATOM 779 N N . ALA A 1 106 ? 9.366 0.072 -1.271 1.00 93.06 106 ALA A N 1
ATOM 780 C CA . ALA A 1 106 ? 10.032 0.641 -2.437 1.00 93.06 106 ALA A CA 1
ATOM 781 C C . ALA A 1 106 ? 10.434 -0.424 -3.470 1.00 93.06 106 ALA A C 1
ATOM 783 O O . ALA A 1 106 ? 10.322 -0.168 -4.672 1.00 93.06 106 ALA A O 1
ATOM 784 N N . LYS A 1 107 ? 10.813 -1.630 -3.016 1.00 92.88 107 LYS A N 1
ATOM 785 C CA . LYS A 1 107 ? 11.161 -2.762 -3.895 1.00 92.88 107 LYS A CA 1
ATOM 786 C C . LYS A 1 107 ? 10.000 -3.200 -4.784 1.00 92.88 107 LYS A C 1
ATOM 788 O O . LYS A 1 107 ? 10.227 -3.677 -5.889 1.00 92.88 107 LYS A O 1
ATOM 793 N N . TRP A 1 108 ? 8.761 -3.010 -4.332 1.00 91.50 108 TRP A N 1
ATOM 794 C CA . TRP A 1 108 ? 7.579 -3.391 -5.094 1.00 91.50 108 TRP A CA 1
ATOM 795 C C . TRP A 1 108 ? 7.234 -2.385 -6.181 1.00 91.50 108 TRP A C 1
ATOM 797 O O . TRP A 1 108 ? 6.608 -2.770 -7.156 1.00 91.50 108 TRP A O 1
ATOM 807 N N . ARG A 1 109 ? 7.647 -1.120 -6.055 1.00 91.25 109 ARG A N 1
ATOM 808 C CA . ARG A 1 109 ? 7.303 -0.049 -7.008 1.00 91.25 109 ARG A CA 1
ATOM 809 C C . ARG A 1 109 ? 8.195 -0.031 -8.246 1.00 91.25 109 ARG A C 1
ATOM 811 O O . ARG A 1 109 ? 7.813 0.516 -9.276 1.00 91.25 109 ARG A O 1
ATOM 818 N N . VAL A 1 110 ? 9.397 -0.596 -8.158 1.00 92.19 110 VAL A N 1
ATOM 819 C CA . VAL A 1 110 ? 10.329 -0.644 -9.289 1.00 92.19 110 VAL A CA 1
ATOM 820 C C . VAL A 1 110 ? 9.863 -1.724 -10.265 1.00 92.19 110 VAL A C 1
ATOM 822 O O . VAL A 1 110 ? 9.727 -2.885 -9.897 1.00 92.19 110 VAL A O 1
ATOM 825 N N . GLY A 1 111 ? 9.585 -1.346 -11.514 1.00 90.31 111 GLY A N 1
ATOM 826 C CA . GLY A 1 111 ? 9.171 -2.285 -12.568 1.00 90.31 111 GLY A CA 1
ATOM 827 C C . GLY A 1 111 ? 7.710 -2.759 -12.502 1.00 90.31 111 GLY A C 1
ATOM 828 O O . GLY A 1 111 ? 7.243 -3.427 -13.425 1.00 90.31 111 GLY A O 1
ATOM 829 N N . HIS A 1 112 ? 6.953 -2.371 -11.474 1.00 93.38 112 HIS A N 1
ATOM 830 C CA . HIS A 1 112 ? 5.524 -2.656 -11.361 1.00 93.38 112 HIS A CA 1
ATOM 831 C C . HIS A 1 112 ? 4.700 -1.376 -11.455 1.00 93.38 112 HIS A C 1
ATOM 833 O O . HIS A 1 112 ? 5.099 -0.317 -10.976 1.00 93.38 112 HIS A O 1
ATOM 839 N N . ARG A 1 113 ? 3.515 -1.479 -12.057 1.00 94.50 113 ARG A N 1
ATOM 840 C CA . ARG A 1 113 ? 2.523 -0.399 -12.057 1.00 94.50 113 ARG A CA 1
ATOM 841 C C . ARG A 1 113 ? 1.384 -0.772 -11.128 1.00 94.50 113 ARG A C 1
ATOM 843 O O . ARG A 1 113 ? 0.973 -1.929 -11.125 1.00 94.50 113 ARG A O 1
ATOM 850 N N . PHE A 1 114 ? 0.860 0.198 -10.391 1.00 95.38 114 PHE A N 1
AT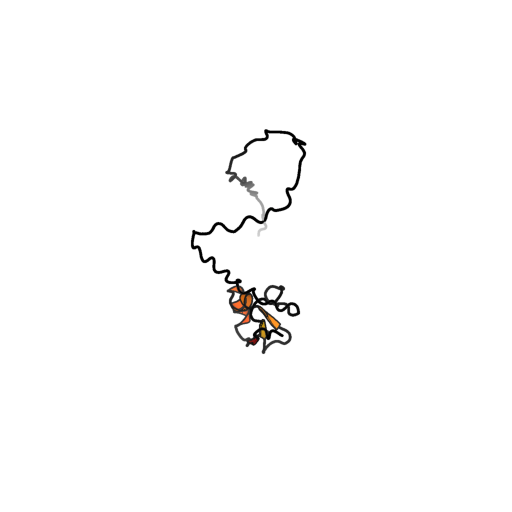OM 851 C CA . PHE A 1 114 ? -0.245 -0.013 -9.461 1.00 95.38 114 PHE A CA 1
ATOM 852 C C . PHE A 1 114 ? -1.414 0.909 -9.785 1.00 95.38 114 PHE A C 1
ATOM 854 O O . PHE A 1 114 ? -1.213 2.078 -10.114 1.00 95.38 114 PHE A O 1
ATOM 861 N N . MET A 1 115 ? -2.630 0.380 -9.671 1.00 94.88 115 MET A N 1
ATOM 862 C CA . MET A 1 115 ? -3.863 1.155 -9.695 1.00 94.88 115 MET A CA 1
ATOM 863 C C . MET A 1 115 ? -4.318 1.412 -8.262 1.00 94.88 115 MET A C 1
ATOM 865 O O . MET A 1 115 ? -4.468 0.481 -7.472 1.00 94.88 115 MET A O 1
ATOM 869 N N . LYS A 1 116 ? -4.540 2.687 -7.942 1.00 93.62 116 LYS A N 1
ATOM 870 C CA . LYS A 1 116 ? -5.088 3.117 -6.658 1.00 93.62 116 LYS A CA 1
ATOM 871 C C . LYS A 1 116 ? -6.603 2.940 -6.677 1.00 93.62 116 LYS A C 1
ATOM 873 O O . LYS A 1 116 ? -7.278 3.517 -7.525 1.00 93.62 116 LYS A O 1
ATOM 878 N N . MET A 1 117 ? -7.126 2.181 -5.727 1.00 89.25 117 MET A N 1
ATOM 879 C CA . MET A 1 117 ? -8.555 2.002 -5.514 1.00 89.25 117 MET A CA 1
ATOM 880 C C . MET A 1 117 ? -8.935 2.718 -4.219 1.00 89.25 117 MET A C 1
ATOM 882 O O . MET A 1 117 ? -8.405 2.431 -3.144 1.00 89.25 117 MET A O 1
ATOM 886 N N . SER A 1 118 ? -9.827 3.697 -4.335 1.00 83.31 118 SER A N 1
ATOM 887 C CA . SER A 1 118 ? -10.502 4.280 -3.176 1.00 83.31 118 SER A CA 1
ATOM 888 C C . SER A 1 118 ? -11.594 3.330 -2.706 1.00 83.31 118 SER A C 1
ATOM 890 O O . SER A 1 118 ? -12.202 2.631 -3.520 1.00 83.31 118 SER A O 1
ATOM 892 N N . PHE A 1 119 ? -11.863 3.308 -1.404 1.00 71.50 119 PHE A N 1
ATOM 893 C CA . PHE A 1 119 ? -13.040 2.618 -0.906 1.00 71.50 119 PHE A CA 1
ATOM 894 C C . PHE A 1 119 ? -14.291 3.315 -1.441 1.00 71.50 119 PHE A C 1
ATOM 896 O O . PHE A 1 119 ? -14.485 4.514 -1.243 1.00 71.50 119 PHE A O 1
ATOM 903 N N . VAL A 1 120 ? -15.122 2.561 -2.152 1.00 65.56 120 VAL A N 1
ATOM 904 C CA . VAL A 1 120 ? -16.462 3.005 -2.524 1.00 65.56 120 VAL A CA 1
ATOM 905 C C . VAL A 1 120 ? -17.362 2.545 -1.390 1.00 65.56 120 VAL A C 1
ATOM 907 O O . VAL A 1 120 ? -17.681 1.362 -1.292 1.00 65.56 120 VAL A O 1
ATOM 910 N N . GLY A 1 121 ? -17.669 3.461 -0.474 1.00 60.72 121 GLY A N 1
ATOM 911 C CA . GLY A 1 121 ? -18.653 3.199 0.570 1.00 60.72 121 GLY A CA 1
ATOM 912 C C . GLY A 1 121 ? -20.021 2.994 -0.057 1.00 60.72 121 GLY A C 1
ATOM 913 O O . GLY A 1 121 ? -20.417 3.783 -0.915 1.00 60.72 121 GLY A O 1
ATOM 914 N N . ALA A 1 122 ? -20.675 1.901 0.334 1.00 47.03 122 ALA A N 1
ATOM 915 C CA . ALA A 1 122 ? -22.092 1.671 0.090 1.00 47.03 122 ALA A CA 1
ATOM 916 C C . ALA A 1 122 ? -22.930 2.472 1.091 1.00 47.03 122 ALA A C 1
ATOM 918 O O . ALA A 1 122 ? -22.481 2.588 2.257 1.00 47.03 122 ALA A O 1
#

Sequence (122 aa):
MAEAPATSSAHRLGSGVFAEQARASAPEADRPPLDDDDEELPAAPMAAPPSSQQGSYQYTPEPQPQVHLSVVCDGCEGPVVGHRFQCLTRSHFDLCEACMWSAEGAKWRVGHRFMKMSFVGA